Protein AF-A0A3D0VQK3-F1 (afdb_monomer)

Mean predicted aligned error: 14.85 Å

Foldseek 3Di:
DDDDDDDDDPPPPPVVVVVVVVVVVPDPDPPDPPDDDPPVVPPDPPPDPDDPPPPPPLVVLLVLLCVLLVHDSVLLLPPDPPPSSLLSVLLSLLCCCPPVVDQLVVSCVVNVHDSVSSVVSNVVLVVCCVPPVVSVVSSVVSVVVSVVVD

Secondary structure (DSSP, 8-state):
-------------THHHHHHHHHHTT---------------PPPTT--TT--TT---HHHHHHHHHHHHT--GGGGGS----HHHHHHHHHHHHHHHHTS---HHHHHHHHT--HHHHHHHHHHHHHHHHH-HHHHHHHHHHHHHHHTT-

pLDDT: mean 74.91, std 21.2, range [34.91, 96.81]

Structure (mmCIF, N/CA/C/O backbone):
data_AF-A0A3D0VQK3-F1
#
_entry.id   AF-A0A3D0VQK3-F1
#
loop_
_atom_site.group_PDB
_atom_site.id
_atom_site.type_symbol
_atom_site.label_atom_id
_atom_site.label_alt_id
_atom_site.label_comp_id
_atom_site.label_asym_id
_atom_site.label_entity_id
_atom_site.label_seq_id
_atom_site.pdbx_PDB_ins_code
_atom_site.Cartn_x
_atom_site.Cartn_y
_atom_site.Cartn_z
_atom_site.occupancy
_atom_site.B_iso_or_equiv
_atom_site.auth_seq_id
_atom_site.auth_comp_id
_atom_site.auth_asym_id
_atom_site.auth_atom_id
_atom_site.pdbx_PDB_model_num
ATOM 1 N N . MET A 1 1 ? 54.424 32.691 -55.188 1.00 41.34 1 MET A N 1
ATOM 2 C CA . MET A 1 1 ? 54.409 31.344 -54.580 1.00 41.34 1 MET A CA 1
ATOM 3 C C . MET A 1 1 ? 53.169 31.259 -53.711 1.00 41.34 1 MET A C 1
ATOM 5 O O . MET A 1 1 ? 53.227 31.561 -52.527 1.00 41.34 1 MET A O 1
ATOM 9 N N . ASP A 1 2 ? 52.034 30.966 -54.341 1.00 41.59 2 ASP A N 1
ATOM 10 C CA . ASP A 1 2 ? 50.788 30.633 -53.652 1.00 41.59 2 ASP A CA 1
ATOM 11 C C . ASP A 1 2 ? 50.827 29.192 -53.145 1.00 41.59 2 ASP A C 1
ATOM 13 O O . ASP A 1 2 ? 51.453 28.347 -53.782 1.00 41.59 2 ASP A O 1
ATOM 17 N N . GLN A 1 3 ? 50.072 28.957 -52.066 1.00 42.47 3 GLN A N 1
ATOM 18 C CA . GLN A 1 3 ? 49.492 27.705 -51.542 1.00 42.47 3 GLN A CA 1
ATOM 19 C C . GLN A 1 3 ? 49.748 27.608 -50.029 1.00 42.47 3 GLN A C 1
ATOM 21 O O . GLN A 1 3 ? 50.855 27.359 -49.578 1.00 42.47 3 GLN A O 1
ATOM 26 N N . GLN A 1 4 ? 48.785 28.030 -49.207 1.00 38.66 4 GLN A N 1
ATOM 27 C CA . GLN A 1 4 ? 47.623 27.254 -48.740 1.00 38.66 4 GLN A CA 1
ATOM 28 C C . GLN A 1 4 ? 47.905 26.472 -47.444 1.00 38.66 4 GLN A C 1
ATOM 30 O O . GLN A 1 4 ? 48.872 25.728 -47.359 1.00 38.66 4 GLN A O 1
ATOM 35 N N . ARG A 1 5 ? 46.907 26.532 -46.542 1.00 34.91 5 ARG A N 1
ATOM 36 C CA . ARG A 1 5 ? 46.588 25.587 -45.447 1.00 34.91 5 ARG A CA 1
ATOM 37 C C . ARG A 1 5 ? 47.506 25.664 -44.216 1.00 34.91 5 ARG A C 1
ATOM 39 O O . ARG A 1 5 ? 48.710 25.742 -44.325 1.00 34.91 5 ARG A O 1
ATOM 46 N N . THR A 1 6 ? 47.045 25.622 -42.971 1.00 43.62 6 THR A N 1
ATOM 47 C CA . THR A 1 6 ? 45.722 25.412 -42.368 1.00 43.62 6 THR A CA 1
ATOM 48 C C . THR A 1 6 ? 45.896 25.654 -40.869 1.00 43.62 6 THR A C 1
ATOM 50 O O . THR A 1 6 ? 46.831 25.125 -40.285 1.00 43.62 6 THR A O 1
ATOM 53 N N . GLN A 1 7 ? 44.950 26.385 -40.275 1.00 37.28 7 GLN A N 1
ATOM 54 C CA . GLN A 1 7 ? 44.281 26.063 -39.006 1.00 37.28 7 GLN A CA 1
ATOM 55 C C . GLN A 1 7 ? 45.203 25.794 -37.797 1.00 37.28 7 GLN A C 1
ATOM 57 O O . GLN A 1 7 ? 45.871 24.776 -37.673 1.00 37.28 7 GLN A O 1
ATOM 62 N N . SER A 1 8 ? 45.189 26.689 -36.806 1.00 46.84 8 SER A N 1
ATOM 63 C CA . SER A 1 8 ? 44.332 26.477 -35.631 1.00 46.84 8 SER A CA 1
ATOM 64 C C . SER A 1 8 ? 44.287 25.005 -35.222 1.00 46.84 8 SER A C 1
ATOM 66 O O . SER A 1 8 ? 43.603 24.207 -35.848 1.00 46.84 8 SER A O 1
ATOM 68 N N . THR A 1 9 ? 44.948 24.648 -34.124 1.00 44.91 9 THR A N 1
ATOM 69 C CA . THR A 1 9 ? 44.192 24.074 -33.013 1.00 44.91 9 THR A CA 1
ATOM 70 C C . THR A 1 9 ? 45.016 24.057 -31.723 1.00 44.91 9 THR A C 1
ATOM 72 O O . THR A 1 9 ? 45.820 23.166 -31.464 1.00 44.91 9 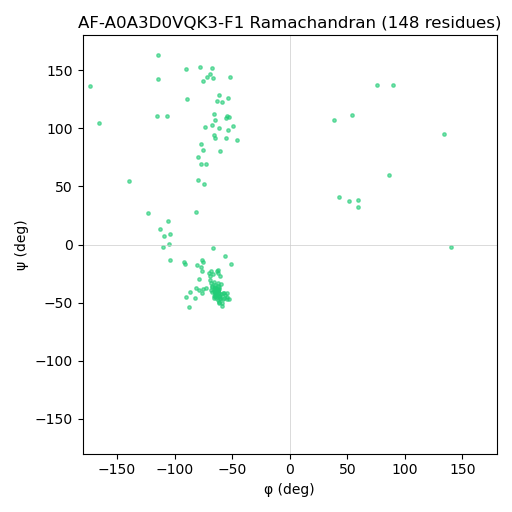THR A O 1
ATOM 75 N N . ARG A 1 10 ? 44.684 24.981 -30.815 1.00 52.97 10 ARG A N 1
ATOM 76 C CA . ARG A 1 10 ? 44.676 24.675 -29.380 1.00 52.97 10 ARG A CA 1
ATOM 77 C C . ARG A 1 10 ? 43.651 23.555 -29.164 1.00 52.97 10 ARG A C 1
ATOM 79 O O . ARG A 1 10 ? 42.506 23.822 -28.810 1.00 52.97 10 ARG A O 1
ATOM 86 N N . ARG A 1 11 ? 44.008 22.293 -29.430 1.00 40.44 11 ARG A N 1
ATOM 87 C CA . ARG A 1 11 ? 43.162 21.164 -29.018 1.00 40.44 11 ARG A CA 1
ATOM 88 C C . ARG A 1 11 ? 43.387 20.959 -27.532 1.00 40.44 11 ARG A C 1
ATOM 90 O O . ARG A 1 11 ? 44.187 20.127 -27.120 1.00 40.44 11 ARG A O 1
ATOM 97 N N . TYR A 1 12 ? 42.623 21.685 -26.722 1.00 44.34 12 TYR A N 1
ATOM 98 C CA . TYR A 1 12 ? 42.135 21.104 -25.480 1.00 44.34 12 TYR A CA 1
ATOM 99 C C . TYR A 1 12 ? 41.437 19.811 -25.882 1.00 44.34 12 TYR A C 1
ATOM 101 O O . TYR A 1 12 ? 40.341 19.817 -26.439 1.00 44.34 12 TYR A O 1
ATOM 109 N N . THR A 1 13 ? 42.145 18.699 -25.740 1.00 52.12 13 THR A N 1
ATOM 110 C CA . THR A 1 13 ? 41.651 17.404 -26.165 1.00 52.12 13 THR A CA 1
ATOM 111 C C . THR A 1 13 ? 40.443 17.072 -25.292 1.00 52.12 13 THR A C 1
ATOM 113 O O . THR A 1 13 ? 40.550 16.740 -24.112 1.00 52.12 13 THR A O 1
ATOM 116 N N . THR A 1 14 ? 39.252 17.146 -25.886 1.00 57.03 14 THR A N 1
ATOM 117 C CA . THR A 1 14 ? 37.948 16.783 -25.301 1.00 57.03 14 THR A CA 1
ATOM 118 C C . THR A 1 14 ? 37.950 15.376 -24.669 1.00 57.03 14 THR A C 1
ATOM 120 O O . THR A 1 14 ? 37.123 15.048 -23.820 1.00 57.03 14 THR A O 1
ATOM 123 N N . ARG A 1 15 ? 38.949 14.549 -25.003 1.00 50.91 15 ARG A N 1
ATOM 124 C CA . ARG A 1 15 ? 39.197 13.206 -24.467 1.00 50.91 15 ARG A CA 1
ATOM 125 C C . ARG A 1 15 ? 39.653 13.185 -22.999 1.00 50.91 15 ARG A C 1
ATOM 127 O O . ARG A 1 15 ? 39.316 12.246 -22.280 1.00 50.91 15 ARG A O 1
ATOM 134 N N . ALA A 1 16 ? 40.353 14.214 -22.516 1.00 49.34 16 ALA A N 1
ATOM 135 C CA . ALA A 1 16 ? 40.852 14.251 -21.136 1.00 49.34 16 ALA A CA 1
ATOM 136 C C . ALA A 1 16 ? 39.755 14.563 -20.095 1.00 49.34 16 ALA A C 1
ATOM 138 O O . ALA A 1 16 ? 39.883 14.195 -18.925 1.00 49.34 16 ALA A O 1
ATOM 139 N N . ARG A 1 17 ? 38.648 15.197 -20.514 1.00 51.12 17 ARG A N 1
ATOM 140 C CA . ARG A 1 17 ? 37.488 15.481 -19.648 1.00 51.12 17 ARG A CA 1
ATOM 141 C C . ARG A 1 17 ? 36.564 14.262 -19.517 1.00 51.12 17 ARG A C 1
ATOM 143 O O . ARG A 1 17 ? 36.112 13.956 -18.417 1.00 51.12 17 ARG A O 1
ATOM 150 N N . TYR A 1 18 ? 36.379 13.499 -20.598 1.00 49.25 18 TYR A N 1
ATOM 151 C CA . TYR A 1 18 ? 35.544 12.288 -20.603 1.00 49.25 18 TYR A CA 1
ATOM 152 C C . TYR A 1 18 ? 36.134 11.137 -19.767 1.00 49.25 18 TYR A C 1
ATOM 154 O O . TYR A 1 18 ? 35.407 10.391 -19.111 1.00 49.25 18 TYR A O 1
ATOM 162 N N . LEU A 1 19 ? 37.466 11.018 -19.717 1.00 52.06 19 LEU A N 1
ATOM 163 C CA . LEU A 1 19 ? 38.135 9.971 -18.935 1.00 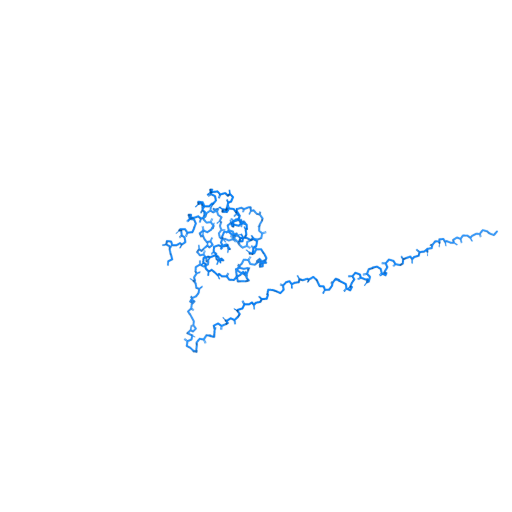52.06 19 LEU A CA 1
ATOM 164 C C . LEU A 1 19 ? 38.167 10.252 -17.422 1.00 52.06 19 LEU A C 1
ATOM 166 O O . LEU A 1 19 ? 38.281 9.309 -16.640 1.00 52.06 19 LEU A O 1
ATOM 170 N N . ARG A 1 20 ? 37.979 11.507 -16.986 1.00 50.25 20 ARG A N 1
ATOM 171 C CA . ARG A 1 20 ? 37.788 11.835 -15.561 1.00 50.25 20 ARG A CA 1
ATOM 172 C C . ARG A 1 20 ? 36.367 11.541 -15.069 1.00 50.25 20 ARG A C 1
ATOM 174 O O . ARG A 1 20 ? 36.206 11.126 -13.925 1.00 50.25 20 ARG A O 1
ATOM 181 N N . TYR A 1 21 ? 35.358 11.625 -15.938 1.00 48.28 21 TYR A N 1
ATOM 182 C CA . TYR A 1 21 ? 33.984 11.225 -15.598 1.00 48.28 21 TYR A CA 1
ATOM 183 C C . TYR A 1 21 ? 33.831 9.696 -15.442 1.00 48.28 21 TYR A C 1
ATOM 185 O O . TYR A 1 21 ? 32.994 9.225 -14.674 1.00 48.28 21 TYR A O 1
ATOM 193 N N . ARG A 1 22 ? 34.708 8.898 -16.074 1.00 50.78 22 ARG A N 1
ATOM 194 C CA . ARG A 1 22 ? 34.721 7.425 -15.950 1.00 50.78 22 ARG A CA 1
ATOM 195 C C . ARG A 1 22 ? 35.305 6.872 -14.645 1.00 50.78 22 ARG A C 1
ATOM 197 O O . ARG A 1 22 ? 35.082 5.698 -14.374 1.00 50.78 22 ARG A O 1
ATOM 204 N N . ARG A 1 23 ? 36.008 7.666 -13.823 1.00 48.72 23 ARG A N 1
ATOM 205 C CA . ARG A 1 23 ? 36.467 7.216 -12.487 1.00 48.72 23 ARG A CA 1
ATOM 206 C C . ARG A 1 23 ? 35.491 7.538 -11.351 1.00 48.72 23 ARG A C 1
ATOM 208 O O . ARG A 1 23 ? 35.592 6.920 -10.300 1.00 48.72 23 ARG A O 1
ATOM 215 N N . HIS A 1 24 ? 34.514 8.422 -11.573 1.00 49.56 24 HIS A N 1
ATOM 216 C CA . HIS A 1 24 ? 33.446 8.699 -10.600 1.00 49.56 24 HIS A CA 1
ATOM 217 C C . HIS A 1 24 ? 32.091 8.057 -10.945 1.00 49.56 24 HIS A C 1
ATOM 219 O O . HIS A 1 24 ? 31.248 7.916 -10.064 1.00 49.56 24 HIS A O 1
ATOM 225 N N . ALA A 1 25 ? 31.892 7.560 -12.170 1.00 49.59 25 ALA A N 1
ATOM 226 C CA . ALA A 1 25 ? 30.671 6.857 -12.584 1.00 49.59 25 ALA A CA 1
ATOM 227 C C . ALA A 1 25 ? 30.616 5.364 -12.164 1.00 49.59 25 ALA A C 1
ATOM 229 O O . ALA A 1 25 ? 29.985 4.549 -12.829 1.00 49.59 25 ALA A O 1
ATOM 230 N N . GLY A 1 26 ? 31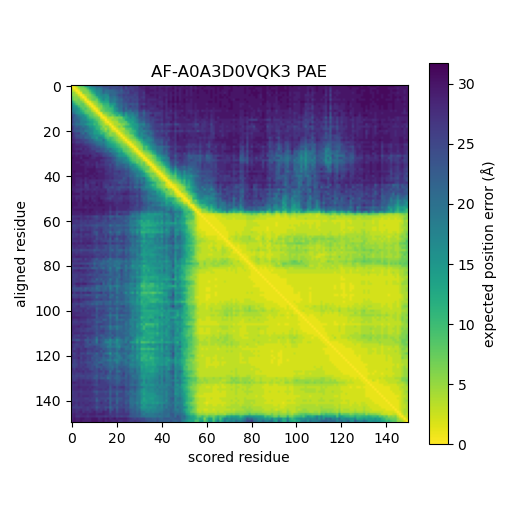.291 4.991 -11.069 1.00 48.22 26 GLY A N 1
ATOM 231 C CA . GLY A 1 26 ? 31.375 3.617 -10.544 1.00 48.22 26 GLY A CA 1
ATOM 232 C C . GLY A 1 26 ? 30.682 3.398 -9.193 1.00 48.22 26 GLY A C 1
ATOM 233 O O . GLY A 1 26 ? 30.917 2.385 -8.543 1.00 48.22 26 GLY A O 1
ATOM 234 N N . ARG A 1 27 ? 29.853 4.343 -8.738 1.00 50.28 27 ARG A N 1
ATOM 235 C CA . ARG A 1 27 ? 29.026 4.220 -7.523 1.00 50.28 27 ARG A CA 1
ATOM 236 C C . ARG A 1 27 ? 27.641 4.818 -7.755 1.00 50.28 27 ARG A C 1
ATOM 238 O O . ARG A 1 27 ? 27.181 5.668 -7.003 1.00 50.28 27 ARG A O 1
ATOM 245 N N . ILE A 1 28 ? 26.940 4.357 -8.790 1.00 47.19 28 ILE A N 1
ATOM 246 C CA . ILE A 1 28 ? 25.479 4.433 -8.733 1.00 47.19 28 ILE A CA 1
ATOM 247 C C . ILE A 1 28 ? 25.064 3.356 -7.747 1.00 47.19 28 ILE A C 1
ATOM 249 O O . ILE A 1 28 ? 25.114 2.158 -8.024 1.00 47.19 28 ILE A O 1
ATOM 253 N N . SER A 1 29 ? 24.772 3.843 -6.549 1.00 46.03 29 SER A N 1
ATOM 254 C CA . SER A 1 29 ? 24.177 3.136 -5.435 1.00 46.03 29 SER A CA 1
ATOM 255 C C . SER A 1 29 ? 22.979 2.316 -5.924 1.00 46.03 29 SER A C 1
ATOM 257 O O . SER A 1 29 ? 21.843 2.779 -5.932 1.00 46.03 29 SER A O 1
ATOM 259 N N . ARG A 1 30 ? 23.215 1.059 -6.320 1.00 45.81 30 ARG A N 1
ATOM 260 C CA . ARG A 1 30 ? 22.223 0.016 -6.082 1.00 45.81 30 ARG A CA 1
ATOM 261 C C . ARG A 1 30 ? 22.188 -0.092 -4.574 1.00 45.81 30 ARG A C 1
ATOM 263 O O . ARG A 1 30 ? 23.062 -0.730 -3.989 1.00 45.81 30 ARG A O 1
ATOM 270 N N . GLY A 1 31 ? 21.253 0.628 -3.958 1.00 37.59 31 GLY A N 1
ATOM 271 C CA . GLY A 1 31 ? 20.957 0.494 -2.547 1.00 37.59 31 GLY A CA 1
ATOM 272 C C . GLY A 1 31 ? 20.780 -0.988 -2.266 1.00 37.59 31 GLY A C 1
ATOM 273 O O . GLY A 1 31 ? 19.768 -1.588 -2.621 1.00 37.59 31 GLY A O 1
ATOM 274 N N . PHE A 1 32 ? 21.816 -1.594 -1.694 1.00 40.19 32 PHE A N 1
ATOM 275 C CA . PHE A 1 32 ? 21.722 -2.891 -1.064 1.00 40.19 32 PHE A CA 1
ATOM 276 C C . PHE A 1 32 ? 20.554 -2.753 -0.079 1.00 40.19 32 PHE A C 1
ATOM 278 O O . PHE A 1 32 ? 20.688 -2.021 0.904 1.00 40.19 32 PHE A O 1
ATOM 285 N N . CYS A 1 33 ? 19.409 -3.411 -0.338 1.00 46.00 33 CYS A N 1
ATOM 286 C CA . CYS A 1 33 ? 18.425 -3.743 0.704 1.00 46.00 33 CYS A CA 1
ATOM 287 C C . CYS A 1 33 ? 19.278 -4.522 1.721 1.00 46.00 33 CYS A C 1
ATOM 289 O O . CYS A 1 33 ? 19.560 -5.706 1.521 1.00 46.00 33 CYS A O 1
ATOM 291 N N . LYS A 1 34 ? 19.849 -3.829 2.724 1.00 48.41 34 LYS A N 1
ATOM 292 C CA . LYS A 1 34 ? 20.537 -4.459 3.849 1.00 48.41 34 LYS A CA 1
ATOM 293 C C . LYS A 1 34 ? 19.445 -5.277 4.507 1.00 48.41 34 LYS A C 1
ATOM 295 O O . LYS A 1 34 ? 18.558 -4.744 5.165 1.00 48.41 34 LYS A O 1
ATOM 300 N N . HIS A 1 35 ? 19.469 -6.569 4.208 1.00 47.03 35 HIS A N 1
ATOM 301 C CA . HIS A 1 35 ? 18.582 -7.551 4.784 1.00 47.03 35 HIS A CA 1
ATOM 302 C C . HIS A 1 35 ? 18.914 -7.607 6.267 1.00 47.03 35 HIS A C 1
ATOM 304 O O . HIS A 1 35 ? 19.807 -8.353 6.661 1.00 47.03 35 HIS A O 1
ATOM 310 N N . ASN A 1 36 ? 18.225 -6.811 7.078 1.00 50.47 36 ASN A N 1
ATOM 311 C CA . ASN A 1 36 ? 18.213 -7.060 8.502 1.00 50.47 36 ASN A CA 1
ATOM 312 C C . ASN A 1 36 ? 17.059 -8.006 8.817 1.00 50.47 36 ASN A C 1
ATOM 314 O O . ASN A 1 36 ? 15.905 -7.756 8.475 1.00 50.47 36 ASN A O 1
ATOM 318 N N . ASN A 1 37 ? 17.449 -9.098 9.471 1.00 51.25 37 ASN A N 1
ATOM 319 C CA . ASN A 1 37 ? 16.645 -10.191 9.996 1.00 51.25 37 ASN A CA 1
ATOM 320 C C . ASN A 1 37 ? 16.293 -11.349 9.039 1.00 51.25 37 ASN A C 1
ATOM 322 O O . ASN A 1 37 ? 15.137 -11.729 8.869 1.00 51.25 37 ASN A O 1
ATOM 326 N N . LYS A 1 38 ? 17.326 -12.027 8.511 1.00 49.31 38 LYS A N 1
ATOM 327 C CA . LYS A 1 38 ? 17.223 -13.467 8.213 1.00 49.31 38 LYS A CA 1
ATOM 328 C C . LYS A 1 38 ? 17.235 -14.266 9.525 1.00 49.31 38 LYS A C 1
ATOM 330 O O . LYS A 1 38 ? 18.155 -15.042 9.764 1.00 49.31 38 LYS A O 1
ATOM 335 N N . ARG A 1 39 ? 16.185 -14.176 10.342 1.00 47.59 39 ARG A N 1
ATOM 336 C CA . ARG A 1 39 ? 15.771 -15.372 11.084 1.00 47.59 39 ARG A CA 1
ATOM 337 C C . ARG A 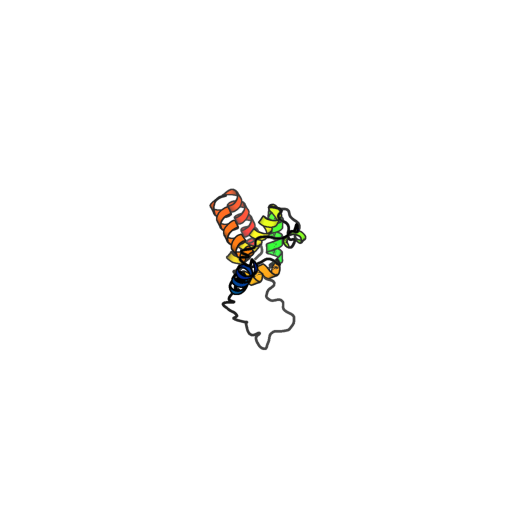1 39 ? 15.062 -16.254 10.067 1.00 47.59 39 ARG A C 1
ATOM 339 O O . ARG A 1 39 ? 13.845 -16.221 9.932 1.00 47.59 39 ARG A O 1
ATOM 346 N N . LYS A 1 40 ? 15.849 -16.998 9.277 1.00 45.03 40 LYS A N 1
ATOM 347 C CA . LYS A 1 40 ? 15.324 -18.203 8.638 1.00 45.03 40 LYS A CA 1
ATOM 348 C C . LYS A 1 40 ? 14.786 -19.031 9.800 1.00 45.03 40 LYS A C 1
ATOM 350 O O . LYS A 1 40 ? 15.583 -19.485 10.617 1.00 45.03 40 LYS A O 1
ATOM 355 N N . MET A 1 41 ? 13.467 -19.158 9.931 1.00 48.44 41 MET A N 1
ATOM 356 C CA . MET A 1 41 ? 12.923 -20.246 10.734 1.00 48.44 41 MET A CA 1
ATOM 357 C C . MET A 1 41 ? 13.547 -21.503 10.132 1.00 48.44 41 MET A C 1
ATOM 359 O O . MET A 1 41 ? 13.329 -21.794 8.955 1.00 48.44 41 MET A O 1
ATOM 363 N N . LYS A 1 42 ? 14.444 -22.156 10.875 1.00 43.31 42 LYS A N 1
ATOM 364 C CA . LYS A 1 42 ? 14.853 -23.511 10.528 1.00 43.31 42 LYS A CA 1
ATOM 365 C C . LYS A 1 42 ? 13.552 -24.304 10.559 1.00 43.31 42 LYS A C 1
ATOM 367 O O . LYS A 1 42 ? 12.844 -24.232 11.563 1.00 43.31 42 LYS A O 1
ATOM 372 N N . ALA A 1 43 ? 13.192 -24.950 9.454 1.00 57.00 43 ALA A N 1
ATOM 373 C CA . ALA A 1 43 ? 12.097 -25.903 9.492 1.00 57.00 43 ALA A CA 1
ATOM 374 C C . ALA A 1 43 ? 12.429 -26.894 10.614 1.00 57.00 43 ALA A C 1
ATOM 376 O O . ALA A 1 43 ? 13.552 -27.403 10.667 1.00 57.00 43 ALA A O 1
ATOM 377 N N . SER A 1 44 ? 11.505 -27.078 11.558 1.00 49.47 44 SER A N 1
ATOM 378 C CA . SER A 1 44 ? 11.603 -28.188 12.501 1.00 49.47 44 SER A CA 1
ATOM 379 C C . SER A 1 44 ? 11.786 -29.470 11.684 1.00 49.47 44 SER A C 1
ATOM 381 O O . SER A 1 44 ? 11.210 -29.581 10.601 1.00 49.47 44 SER A O 1
ATOM 383 N N . ALA A 1 45 ? 12.576 -30.425 12.177 1.00 59.88 45 ALA A N 1
ATOM 384 C CA . ALA A 1 45 ? 12.838 -31.698 11.494 1.00 59.88 45 ALA A CA 1
ATOM 385 C C . ALA A 1 45 ? 11.552 -32.493 11.151 1.00 59.88 45 ALA A C 1
ATOM 387 O O . ALA A 1 45 ? 11.611 -33.440 10.377 1.00 59.88 45 ALA A O 1
ATOM 388 N N . TYR A 1 46 ? 10.397 -32.065 11.677 1.00 59.31 46 TYR A N 1
ATOM 389 C CA . TYR A 1 46 ? 9.063 -32.631 11.465 1.00 59.31 46 TYR A CA 1
ATOM 390 C C . TYR A 1 46 ? 8.149 -31.803 10.539 1.00 59.31 46 TYR A C 1
ATOM 392 O O . TYR A 1 46 ? 6.931 -31.943 10.602 1.00 59.31 46 TYR A O 1
ATOM 400 N N . ALA A 1 47 ? 8.682 -30.911 9.697 1.00 54.72 47 ALA A N 1
ATOM 401 C CA . ALA A 1 47 ? 7.857 -30.210 8.711 1.00 54.72 47 ALA A CA 1
ATOM 402 C C . ALA A 1 47 ? 7.345 -31.197 7.641 1.00 54.72 47 ALA A C 1
ATOM 404 O O . ALA A 1 47 ? 8.090 -31.596 6.746 1.00 54.72 47 ALA A O 1
ATOM 405 N N . ILE A 1 48 ? 6.075 -31.593 7.748 1.00 59.12 48 ILE A N 1
ATOM 406 C CA . ILE A 1 48 ? 5.394 -32.475 6.794 1.00 59.12 48 ILE A CA 1
ATOM 407 C C . ILE A 1 48 ? 5.333 -31.764 5.426 1.00 59.12 48 ILE A C 1
ATOM 409 O O . ILE A 1 48 ? 4.811 -30.646 5.346 1.00 59.12 48 ILE A O 1
ATOM 413 N N . PRO A 1 49 ? 5.849 -32.361 4.336 1.00 61.41 49 PRO A N 1
ATOM 414 C CA . PRO A 1 49 ? 5.718 -31.784 3.004 1.00 61.41 49 PRO A CA 1
ATOM 415 C C . PRO A 1 49 ? 4.240 -31.782 2.585 1.00 61.41 49 PRO A C 1
ATOM 417 O O . PRO A 1 49 ? 3.653 -32.840 2.387 1.00 61.41 49 PRO A O 1
ATOM 420 N N . GLY A 1 50 ? 3.639 -30.591 2.467 1.00 58.59 50 GLY A N 1
ATOM 421 C CA . GLY A 1 50 ? 2.259 -30.432 1.982 1.00 58.59 50 GLY A CA 1
ATOM 422 C C . GLY A 1 50 ? 1.376 -29.397 2.688 1.00 58.59 50 GLY A C 1
ATOM 423 O O . GLY A 1 50 ? 0.246 -29.207 2.250 1.00 58.59 50 GLY A O 1
ATOM 424 N N . LEU A 1 51 ? 1.842 -28.698 3.730 1.00 44.22 51 LEU A N 1
ATOM 425 C CA . LEU A 1 51 ? 0.995 -27.753 4.476 1.00 44.22 51 LEU A CA 1
ATOM 426 C C . LEU A 1 51 ? 1.354 -26.276 4.184 1.00 44.22 51 LEU A C 1
ATOM 428 O O . LEU A 1 51 ? 2.417 -25.809 4.604 1.00 44.22 51 LEU A O 1
ATOM 432 N N . PRO A 1 52 ? 0.505 -25.494 3.484 1.00 50.41 52 PRO A N 1
ATOM 433 C CA . PRO A 1 52 ? 0.741 -24.069 3.272 1.00 50.41 52 PRO A CA 1
ATOM 434 C C . PRO A 1 52 ? 0.332 -23.255 4.514 1.00 50.41 52 PRO A C 1
ATOM 436 O O . PRO A 1 52 ? -0.668 -22.547 4.509 1.00 50.41 52 PRO A O 1
ATOM 439 N N . GLU A 1 53 ? 1.134 -23.286 5.580 1.00 55.66 53 GLU A N 1
ATOM 440 C CA . GLU A 1 53 ? 0.834 -22.573 6.843 1.00 55.66 53 GLU A CA 1
ATOM 441 C C . GLU A 1 53 ? 0.842 -21.031 6.738 1.00 55.66 53 GLU A C 1
ATOM 443 O O . GLU A 1 53 ? 0.573 -20.331 7.710 1.00 55.66 53 GLU A O 1
ATOM 448 N N . LYS A 1 54 ? 1.162 -20.456 5.571 1.00 53.00 54 LYS A N 1
ATOM 449 C CA . LYS A 1 54 ? 1.247 -18.995 5.370 1.00 53.00 54 LYS A CA 1
ATOM 450 C C . LYS A 1 54 ? 0.343 -18.462 4.268 1.00 53.00 54 LYS A C 1
ATOM 452 O O . LYS A 1 54 ? 0.609 -17.390 3.723 1.00 53.00 54 LYS A O 1
ATOM 457 N N . LEU A 1 55 ? -0.767 -19.144 3.998 1.00 47.88 55 LEU A N 1
ATOM 458 C CA . LEU A 1 55 ? -1.928 -18.528 3.352 1.00 47.88 55 LEU A CA 1
ATOM 459 C C . LEU A 1 55 ? -2.665 -17.624 4.350 1.00 47.88 55 LEU A C 1
ATOM 461 O O . LEU A 1 55 ? -3.872 -17.709 4.527 1.00 47.88 55 LEU A O 1
ATOM 465 N N . LEU A 1 56 ? -1.945 -16.704 4.994 1.00 56.41 56 LEU A N 1
ATOM 466 C CA . LEU A 1 56 ? -2.581 -15.548 5.611 1.00 56.41 56 LEU A CA 1
ATOM 467 C C . LEU A 1 56 ? -2.917 -14.560 4.475 1.00 56.41 56 LEU A C 1
ATOM 469 O O . LEU A 1 56 ? -2.244 -13.559 4.253 1.00 56.41 56 LEU A O 1
ATOM 473 N N . ASN A 1 57 ? -3.892 -14.962 3.656 1.00 74.19 57 ASN A N 1
ATOM 474 C CA . ASN A 1 57 ? -4.838 -14.161 2.883 1.00 74.19 57 ASN A CA 1
ATOM 475 C C . ASN A 1 57 ? -4.332 -12.905 2.132 1.00 74.19 57 ASN A C 1
ATOM 477 O O . ASN A 1 57 ? -5.035 -11.900 2.042 1.00 74.19 57 ASN A O 1
ATOM 481 N N . LYS A 1 58 ? -3.157 -12.966 1.486 1.00 84.69 58 LYS A N 1
ATOM 482 C CA . LYS A 1 58 ? -2.680 -11.916 0.554 1.00 84.69 58 LYS A CA 1
ATOM 483 C C . LYS A 1 58 ? -3.661 -11.653 -0.592 1.00 84.69 58 LYS A C 1
ATOM 485 O O . LYS A 1 58 ? -3.884 -10.506 -0.963 1.00 84.69 58 LYS A O 1
ATOM 490 N N . GLU A 1 59 ? -4.237 -12.713 -1.148 1.00 86.06 59 GLU A N 1
ATOM 491 C CA . GLU A 1 59 ? -5.200 -12.621 -2.251 1.00 86.06 59 GLU A CA 1
ATOM 492 C C . GLU A 1 59 ? -6.507 -11.969 -1.807 1.00 86.06 59 GLU A C 1
ATOM 494 O O . GLU A 1 59 ? -7.066 -11.154 -2.532 1.00 86.06 59 GLU A O 1
ATOM 499 N N . PHE A 1 60 ? -6.938 -12.243 -0.578 1.00 87.94 60 PHE A N 1
ATOM 500 C CA . PHE A 1 60 ? -8.109 -11.608 0.009 1.00 87.94 60 PHE A CA 1
ATOM 501 C C . PHE A 1 60 ? -7.893 -10.108 0.261 1.00 87.94 60 PHE A C 1
ATOM 503 O O . PHE A 1 60 ? -8.771 -9.314 -0.059 1.00 87.94 60 PHE A O 1
ATOM 510 N N . ILE A 1 61 ? -6.714 -9.695 0.749 1.00 90.62 61 ILE A N 1
ATOM 511 C CA . ILE A 1 61 ? -6.374 -8.265 0.891 1.00 90.62 61 ILE A CA 1
ATOM 512 C C . ILE A 1 61 ? -6.427 -7.566 -0.475 1.00 90.62 61 ILE A C 1
ATOM 514 O O . ILE A 1 61 ? -6.961 -6.464 -0.594 1.00 90.62 61 ILE A O 1
ATOM 518 N N . ASN A 1 62 ? -5.903 -8.218 -1.515 1.00 91.56 62 ASN A N 1
ATOM 519 C CA . ASN A 1 62 ? -5.926 -7.690 -2.876 1.00 91.56 62 ASN A CA 1
ATOM 520 C C . ASN A 1 62 ? -7.358 -7.576 -3.412 1.00 91.56 62 ASN A C 1
ATOM 522 O O . ASN A 1 62 ? -7.713 -6.545 -3.975 1.00 91.56 62 ASN A O 1
ATOM 526 N N . ALA A 1 63 ? -8.186 -8.601 -3.198 1.00 89.50 63 ALA A N 1
ATOM 527 C CA . ALA A 1 63 ? -9.593 -8.593 -3.585 1.00 89.50 63 ALA A CA 1
ATOM 528 C C . ALA A 1 63 ? -10.371 -7.477 -2.869 1.00 89.50 63 ALA A C 1
ATOM 530 O O . ALA A 1 63 ? -11.097 -6.725 -3.514 1.00 89.50 63 ALA A O 1
ATOM 531 N N . ALA A 1 64 ? -10.155 -7.305 -1.562 1.00 90.81 64 ALA A N 1
ATOM 532 C CA . ALA A 1 64 ? -10.785 -6.242 -0.788 1.00 90.81 64 ALA A CA 1
ATOM 533 C C . ALA A 1 64 ? -10.391 -4.843 -1.294 1.00 90.81 64 ALA A C 1
ATOM 535 O O . ALA A 1 64 ? -11.241 -3.958 -1.341 1.00 90.81 64 ALA A O 1
ATOM 536 N N . ALA A 1 65 ? -9.134 -4.641 -1.706 1.00 92.06 65 ALA A N 1
ATOM 537 C CA . ALA A 1 65 ? -8.662 -3.358 -2.233 1.00 92.06 65 ALA A CA 1
ATOM 538 C C . ALA A 1 65 ? -9.207 -3.071 -3.644 1.00 92.06 65 ALA A C 1
ATOM 540 O O . ALA A 1 65 ? -9.560 -1.936 -3.967 1.00 92.06 65 ALA A O 1
ATOM 541 N N . CYS A 1 66 ? -9.310 -4.110 -4.474 1.00 91.88 66 CYS A N 1
ATOM 542 C CA . CYS A 1 66 ? -9.935 -4.051 -5.793 1.00 91.88 66 CYS A CA 1
ATOM 543 C C . CYS A 1 66 ? -11.417 -3.683 -5.723 1.00 91.88 66 CYS A C 1
ATOM 545 O O . CYS A 1 66 ? -11.890 -2.900 -6.536 1.00 91.88 66 CYS A O 1
ATOM 547 N N . GLU A 1 67 ? -12.146 -4.202 -4.740 1.00 89.69 67 GLU A N 1
ATOM 548 C CA . GLU A 1 67 ? -13.572 -3.916 -4.587 1.00 89.69 67 GLU A CA 1
ATOM 549 C C . GLU A 1 67 ? -13.843 -2.457 -4.208 1.00 89.69 67 GLU A C 1
ATOM 551 O O . GLU A 1 67 ? -14.785 -1.857 -4.712 1.00 89.69 67 GLU A O 1
ATOM 556 N N . GLN A 1 68 ? -12.975 -1.858 -3.390 1.00 87.31 68 GLN A N 1
ATOM 557 C CA . GLN A 1 68 ? -13.068 -0.439 -3.019 1.00 87.31 68 GLN A CA 1
ATOM 558 C C . GLN A 1 68 ? -12.824 0.509 -4.195 1.00 87.31 68 GLN A C 1
ATOM 560 O O . GLN A 1 68 ? -13.280 1.645 -4.183 1.00 87.31 68 GLN A O 1
ATOM 565 N N . THR A 1 69 ? -12.091 0.046 -5.205 1.00 86.75 69 THR A N 1
ATOM 566 C CA . THR A 1 69 ? -11.707 0.845 -6.376 1.00 86.75 69 THR A CA 1
ATOM 567 C C . THR A 1 69 ? -12.422 0.410 -7.654 1.00 86.75 69 THR A C 1
ATOM 569 O O . THR A 1 69 ? -12.234 1.040 -8.685 1.00 86.75 69 THR A O 1
ATOM 572 N N . GLN A 1 70 ? -13.254 -0.638 -7.587 1.00 90.75 70 GLN A N 1
ATOM 573 C CA . GLN A 1 70 ? -13.996 -1.231 -8.708 1.00 90.75 70 GLN A CA 1
ATOM 574 C C . GLN A 1 70 ? -13.109 -1.745 -9.861 1.00 90.75 70 GLN A C 1
ATOM 576 O O . GLN A 1 70 ? -13.461 -1.650 -11.034 1.00 90.75 70 GLN A O 1
ATOM 581 N N . ILE A 1 71 ? -11.958 -2.343 -9.534 1.00 90.94 71 ILE A N 1
ATOM 582 C CA . ILE A 1 71 ? -10.960 -2.806 -10.517 1.00 90.94 71 ILE A CA 1
ATOM 583 C C . ILE A 1 71 ? -10.846 -4.334 -10.488 1.00 90.94 71 ILE A C 1
ATOM 585 O O . ILE A 1 71 ? -10.842 -4.922 -9.404 1.00 90.94 71 ILE A O 1
ATOM 589 N N . PRO A 1 72 ? -10.665 -5.016 -11.635 1.00 91.19 72 PRO A N 1
ATOM 590 C CA . PRO A 1 72 ? -10.385 -6.448 -11.646 1.00 91.19 72 PRO A CA 1
ATOM 591 C C . PRO A 1 72 ? -9.014 -6.781 -11.033 1.00 91.19 72 PRO A C 1
ATOM 593 O O . PRO A 1 72 ? -8.013 -6.096 -11.252 1.00 91.19 72 PRO A O 1
ATOM 596 N N . ILE A 1 73 ? -8.936 -7.908 -10.318 1.00 89.38 73 ILE A N 1
ATOM 597 C CA . ILE A 1 73 ? -7.719 -8.336 -9.604 1.00 89.38 73 ILE A CA 1
ATOM 598 C C . ILE A 1 73 ? -6.521 -8.616 -10.525 1.00 89.38 73 ILE A C 1
ATOM 600 O O . ILE A 1 73 ? -5.371 -8.530 -10.092 1.00 89.38 73 ILE A O 1
ATOM 604 N N . SER A 1 74 ? -6.766 -8.915 -11.804 1.00 89.19 74 SER A N 1
ATOM 605 C CA . SER A 1 74 ? -5.719 -9.109 -12.812 1.00 89.19 74 SER A CA 1
ATOM 606 C C . SER A 1 74 ? -4.876 -7.846 -13.019 1.00 89.19 74 SER A C 1
ATOM 608 O O . SER A 1 74 ? -3.654 -7.940 -13.128 1.00 89.19 74 SER A O 1
ATOM 610 N N . MET A 1 75 ? -5.500 -6.665 -12.956 1.00 88.88 75 MET A N 1
ATOM 611 C CA . MET A 1 75 ? -4.841 -5.380 -13.220 1.00 88.88 75 MET A CA 1
ATOM 612 C C . MET A 1 75 ? -3.928 -4.906 -12.082 1.00 88.88 75 MET A C 1
ATOM 614 O O . MET A 1 75 ? -3.067 -4.047 -12.281 1.00 88.88 75 MET A O 1
ATOM 618 N N . LEU A 1 76 ? -4.037 -5.489 -10.883 1.00 88.75 76 LEU A N 1
ATOM 619 C CA . LEU A 1 76 ? -3.210 -5.114 -9.728 1.00 88.75 76 LEU A CA 1
ATOM 620 C C . LEU A 1 76 ? -1.711 -5.351 -9.963 1.00 88.75 76 LEU A C 1
ATOM 622 O O . LEU A 1 76 ? -0.883 -4.673 -9.345 1.00 88.75 76 LEU A O 1
ATOM 626 N N . ARG A 1 77 ? -1.344 -6.274 -10.860 1.00 88.19 77 ARG A N 1
ATOM 627 C CA . ARG A 1 77 ? 0.055 -6.581 -11.213 1.00 88.19 77 ARG A CA 1
ATOM 628 C C . ARG A 1 77 ? 0.583 -5.764 -12.395 1.00 88.19 77 ARG A C 1
ATOM 630 O O . ARG A 1 77 ? 1.799 -5.672 -12.561 1.00 88.19 77 ARG A O 1
ATOM 637 N N . ASP A 1 78 ? -0.297 -5.145 -13.174 1.00 89.00 78 ASP A N 1
ATOM 638 C CA . ASP A 1 78 ? 0.088 -4.444 -14.396 1.00 89.00 78 ASP A CA 1
ATOM 639 C C . ASP A 1 78 ? 0.761 -3.106 -14.101 1.00 89.00 78 ASP A C 1
ATOM 641 O O . ASP A 1 78 ? 0.357 -2.348 -13.219 1.00 89.00 78 ASP A O 1
ATOM 645 N N . LYS A 1 79 ? 1.794 -2.753 -14.867 1.00 87.12 79 LYS A N 1
ATOM 646 C CA . LYS A 1 79 ? 2.530 -1.488 -14.694 1.00 87.12 79 LYS A CA 1
ATOM 647 C C . LYS A 1 79 ? 1.788 -0.306 -15.326 1.00 87.12 79 LYS A C 1
ATOM 649 O O . LYS A 1 79 ? 2.331 0.408 -16.164 1.00 87.12 79 LYS A O 1
ATOM 654 N N . THR A 1 80 ? 0.543 -0.100 -14.922 1.00 91.00 80 THR A N 1
ATOM 655 C CA . THR A 1 80 ? -0.292 1.026 -15.336 1.00 91.00 80 THR A CA 1
ATOM 656 C C . THR A 1 80 ? -0.127 2.210 -14.383 1.00 91.00 80 THR A C 1
ATOM 658 O O . THR A 1 80 ? 0.197 2.056 -13.203 1.00 91.00 80 THR A O 1
ATOM 661 N N . ARG A 1 81 ? -0.322 3.419 -14.922 1.00 90.62 81 ARG A N 1
ATOM 662 C CA . ARG A 1 81 ? -0.294 4.688 -14.170 1.00 90.62 81 ARG A CA 1
ATOM 663 C C . ARG A 1 81 ? -1.691 5.260 -13.919 1.00 90.62 81 ARG A C 1
ATOM 665 O O . ARG A 1 81 ? -1.804 6.397 -13.476 1.00 90.62 81 ARG A O 1
ATOM 672 N N . VAL A 1 82 ? -2.735 4.494 -14.230 1.00 93.00 82 VAL A N 1
ATOM 673 C CA . VAL A 1 82 ? -4.124 4.882 -13.966 1.00 93.00 82 VAL A CA 1
ATOM 674 C C . VAL A 1 82 ? -4.288 5.047 -12.463 1.00 93.00 82 VAL A C 1
ATOM 676 O O . VAL A 1 82 ? -3.899 4.161 -11.700 1.00 93.00 82 VAL A O 1
ATOM 679 N N . HIS A 1 83 ? -4.826 6.193 -12.055 1.00 92.38 83 HIS A N 1
ATOM 680 C CA . HIS A 1 83 ? -4.883 6.591 -10.655 1.00 92.38 83 HIS A CA 1
ATOM 681 C C . HIS A 1 83 ? -5.558 5.531 -9.778 1.00 92.38 83 HIS A C 1
ATOM 683 O O . HIS A 1 83 ? -4.983 5.134 -8.770 1.00 92.38 83 HIS A O 1
ATOM 689 N N . GLU A 1 84 ? -6.702 5.004 -10.210 1.00 93.19 84 GLU A N 1
ATOM 690 C CA . GLU A 1 84 ? -7.476 3.999 -9.473 1.00 93.19 84 GLU A CA 1
ATOM 691 C C . GLU A 1 84 ? -6.663 2.713 -9.236 1.00 93.19 84 GLU A C 1
ATOM 693 O O . GLU A 1 84 ? -6.574 2.225 -8.109 1.00 93.19 84 GLU A O 1
ATOM 698 N N . ILE A 1 85 ? -5.981 2.202 -10.272 1.00 93.44 85 ILE A N 1
ATOM 699 C CA . ILE A 1 85 ? -5.155 0.982 -10.173 1.00 93.44 85 ILE A CA 1
ATOM 700 C C . ILE A 1 85 ? -3.970 1.217 -9.231 1.00 93.44 85 ILE A C 1
ATOM 702 O O . ILE A 1 85 ? -3.613 0.360 -8.416 1.00 93.44 85 ILE A O 1
ATOM 706 N N . VAL A 1 86 ? -3.348 2.392 -9.334 1.00 93.56 86 VAL A N 1
ATOM 707 C CA . VAL A 1 86 ? -2.237 2.780 -8.464 1.00 93.56 86 VAL A CA 1
ATOM 708 C C . VAL A 1 86 ? -2.708 2.890 -7.015 1.00 93.56 86 VAL A C 1
ATOM 710 O O . VAL A 1 86 ? -2.028 2.367 -6.132 1.00 93.56 86 VAL A O 1
ATOM 713 N N . LEU A 1 87 ? -3.871 3.495 -6.773 1.00 93.94 87 LEU A N 1
ATOM 714 C CA . LEU A 1 87 ? -4.460 3.652 -5.448 1.00 93.94 87 LEU A CA 1
ATOM 715 C C . LEU A 1 87 ? -4.767 2.288 -4.818 1.00 93.94 87 LEU A C 1
ATOM 717 O O . LEU A 1 87 ? -4.325 2.031 -3.700 1.00 93.94 87 LEU A O 1
ATOM 721 N N . ALA A 1 88 ? -5.405 1.375 -5.557 1.00 94.12 88 ALA A N 1
ATOM 722 C CA . ALA A 1 88 ? -5.692 0.011 -5.101 1.00 94.12 88 ALA A CA 1
ATOM 723 C C . ALA A 1 88 ? -4.418 -0.739 -4.676 1.00 94.12 88 ALA A C 1
ATOM 725 O O . ALA A 1 88 ? -4.361 -1.383 -3.624 1.00 94.12 88 ALA A O 1
ATOM 726 N N . ARG A 1 89 ? -3.345 -0.613 -5.470 1.00 93.81 89 ARG A N 1
ATOM 727 C CA . ARG A 1 89 ? -2.043 -1.216 -5.158 1.00 93.81 89 ARG A CA 1
ATOM 728 C C . ARG A 1 89 ? -1.416 -0.598 -3.914 1.00 93.81 89 ARG A C 1
ATOM 730 O O . ARG A 1 89 ? -0.913 -1.326 -3.059 1.00 93.81 89 ARG A O 1
ATOM 737 N N . GLN A 1 90 ? -1.430 0.729 -3.812 1.00 94.75 90 GLN A N 1
ATOM 738 C CA . GLN A 1 90 ? -0.887 1.447 -2.662 1.00 94.75 90 GLN A CA 1
ATOM 739 C C . GLN A 1 90 ? -1.636 1.086 -1.375 1.00 94.75 90 GLN A C 1
ATOM 741 O O . GLN A 1 90 ? -0.991 0.838 -0.357 1.00 94.75 90 GLN A O 1
ATOM 746 N N . LEU A 1 91 ? -2.963 0.956 -1.450 1.00 94.69 91 LEU A N 1
ATOM 747 C CA . LEU A 1 91 ? -3.839 0.536 -0.361 1.00 94.69 91 LEU A CA 1
ATOM 748 C C . LEU A 1 91 ? -3.455 -0.855 0.164 1.00 94.69 91 LEU A C 1
ATOM 750 O O . LEU A 1 91 ? -3.154 -1.025 1.349 1.00 94.69 91 LEU A O 1
ATOM 754 N N . ALA A 1 92 ? -3.365 -1.840 -0.734 1.00 93.94 92 ALA A N 1
ATOM 755 C CA . ALA A 1 92 ? -2.987 -3.206 -0.382 1.00 93.94 92 ALA A CA 1
ATOM 756 C C . ALA A 1 92 ? -1.550 -3.292 0.174 1.00 93.94 92 ALA A C 1
ATOM 758 O O . ALA A 1 92 ? -1.291 -4.012 1.142 1.00 93.94 92 ALA A O 1
ATOM 759 N N . MET A 1 93 ? -0.601 -2.544 -0.404 1.00 94.31 93 MET A N 1
ATOM 760 C CA . MET A 1 93 ? 0.781 -2.467 0.091 1.00 94.31 93 MET A CA 1
ATOM 761 C C . MET A 1 93 ? 0.862 -1.850 1.490 1.00 94.31 93 MET A C 1
ATOM 763 O O . MET A 1 93 ? 1.580 -2.374 2.346 1.00 94.31 93 MET A O 1
ATOM 767 N N . HIS A 1 94 ? 0.129 -0.760 1.726 1.00 95.56 94 HIS A N 1
ATOM 768 C CA . HIS A 1 94 ? 0.068 -0.086 3.017 1.00 95.56 94 HIS A CA 1
ATOM 769 C C . HIS A 1 94 ? -0.494 -1.018 4.093 1.00 95.56 94 HIS A C 1
ATOM 771 O O . HIS A 1 94 ? 0.168 -1.242 5.106 1.00 95.56 94 HIS A O 1
ATOM 777 N N . TYR A 1 95 ? -1.640 -1.652 3.831 1.00 93.25 95 TYR A N 1
ATOM 778 C CA . TYR A 1 95 ? -2.287 -2.571 4.770 1.00 93.25 95 TYR A CA 1
ATOM 779 C C . TYR A 1 95 ? -1.380 -3.739 5.172 1.00 93.25 95 TYR A C 1
ATOM 781 O O . TYR A 1 95 ? -1.201 -4.043 6.354 1.00 93.25 95 TYR A O 1
ATOM 789 N N . ARG A 1 96 ? -0.729 -4.377 4.191 1.00 92.12 96 ARG A N 1
ATOM 790 C CA . ARG A 1 96 ? 0.224 -5.471 4.443 1.00 92.12 96 ARG A CA 1
ATOM 791 C C . ARG A 1 96 ? 1.419 -5.011 5.274 1.00 92.12 96 ARG A C 1
ATOM 793 O O . ARG A 1 96 ? 1.944 -5.777 6.085 1.00 92.12 96 ARG A O 1
ATOM 800 N N . ARG A 1 97 ? 1.845 -3.756 5.107 1.00 91.94 97 ARG A N 1
ATOM 801 C CA . ARG A 1 97 ? 2.953 -3.184 5.871 1.00 91.94 97 ARG A CA 1
ATOM 802 C C . ARG A 1 97 ? 2.566 -2.831 7.308 1.00 91.94 97 ARG A C 1
ATOM 804 O O . ARG A 1 97 ? 3.391 -3.037 8.195 1.00 91.94 97 ARG A O 1
ATOM 811 N N . THR A 1 98 ? 1.363 -2.313 7.545 1.00 91.31 98 THR A N 1
ATOM 812 C CA . THR A 1 98 ? 0.928 -1.818 8.864 1.00 91.31 98 THR A CA 1
ATOM 813 C C . THR A 1 98 ? 0.255 -2.893 9.713 1.00 91.31 98 THR A C 1
ATOM 815 O O . THR A 1 98 ? 0.600 -3.045 10.885 1.00 91.31 98 THR A O 1
ATOM 818 N N . ARG A 1 99 ? -0.659 -3.679 9.129 1.00 90.00 99 ARG A N 1
ATOM 819 C CA . ARG A 1 99 ? -1.442 -4.703 9.838 1.00 90.00 99 ARG A CA 1
ATOM 820 C C . ARG A 1 99 ? -0.725 -6.048 9.892 1.00 90.00 99 ARG A C 1
ATOM 822 O O . ARG A 1 99 ? -0.489 -6.566 10.978 1.00 90.00 99 ARG A O 1
ATOM 829 N N . VAL A 1 100 ? -0.306 -6.574 8.738 1.00 88.62 100 VAL A N 1
ATOM 830 C CA . VAL A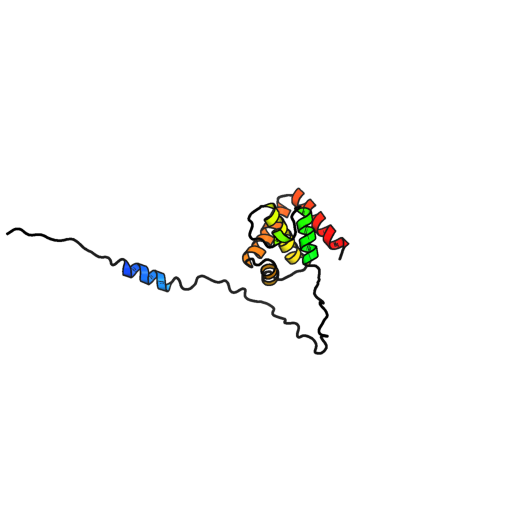 1 100 ? 0.387 -7.881 8.644 1.00 88.62 100 VAL A CA 1
ATOM 831 C C . VAL A 1 100 ? 1.880 -7.768 9.002 1.00 88.62 100 VAL A C 1
ATOM 833 O O . VAL A 1 100 ? 2.524 -8.758 9.340 1.00 88.62 100 VAL A O 1
ATOM 836 N N . LYS A 1 101 ? 2.436 -6.547 8.990 1.00 88.94 101 LYS A N 1
ATOM 837 C CA . LYS A 1 101 ? 3.848 -6.242 9.296 1.00 88.94 101 LYS A CA 1
ATOM 838 C C . LYS A 1 101 ? 4.840 -6.947 8.366 1.00 88.94 101 LYS A C 1
ATOM 840 O O . LYS A 1 101 ? 5.972 -7.246 8.751 1.00 88.94 101 LYS A O 1
ATOM 845 N N . GLU A 1 102 ? 4.452 -7.169 7.113 1.00 88.75 102 GLU A N 1
ATOM 846 C CA . GLU A 1 102 ? 5.344 -7.766 6.123 1.00 88.75 102 GLU A CA 1
ATOM 847 C C . GLU A 1 102 ? 6.510 -6.831 5.761 1.00 88.75 102 GLU A C 1
ATOM 849 O O . GLU A 1 102 ? 6.436 -5.597 5.843 1.00 88.75 102 GLU A O 1
ATOM 854 N N . GLY A 1 103 ? 7.635 -7.430 5.365 1.00 90.44 103 GLY A N 1
ATOM 855 C CA . GLY A 1 103 ? 8.808 -6.686 4.920 1.00 90.44 103 GLY A CA 1
ATOM 856 C C . GLY A 1 103 ? 8.593 -6.047 3.538 1.00 90.44 103 GLY A C 1
ATOM 857 O O . GLY A 1 103 ? 8.001 -6.680 2.662 1.00 90.44 103 GLY A O 1
ATOM 858 N N . PRO A 1 104 ? 9.139 -4.844 3.274 1.00 89.06 104 PRO A N 1
ATOM 859 C CA . PRO A 1 104 ? 8.961 -4.158 1.992 1.00 89.06 104 PRO A CA 1
ATOM 860 C C . PRO A 1 104 ? 9.548 -4.947 0.817 1.00 89.06 104 PRO A C 1
ATOM 862 O O . PRO A 1 104 ? 8.941 -4.974 -0.245 1.00 89.06 104 PRO A O 1
ATOM 865 N N . CYS A 1 105 ? 10.675 -5.645 1.019 1.00 91.50 105 CYS A N 1
ATOM 866 C CA . CYS A 1 105 ? 11.304 -6.502 0.005 1.00 91.50 105 CYS A CA 1
ATOM 867 C C . CYS A 1 105 ? 10.433 -7.767 -0.299 1.00 91.50 105 CYS A C 1
ATOM 869 O O . CYS A 1 105 ? 10.512 -8.302 -1.401 1.00 91.50 105 CYS A O 1
ATOM 871 N N . ALA A 1 106 ? 9.538 -8.208 0.606 1.00 90.38 106 ALA A N 1
ATOM 872 C CA . ALA A 1 106 ? 8.585 -9.304 0.351 1.00 90.38 106 ALA A CA 1
ATOM 873 C C . ALA A 1 106 ? 7.332 -8.829 -0.407 1.00 90.38 106 ALA A C 1
ATOM 875 O O . ALA A 1 106 ? 6.949 -9.437 -1.400 1.00 90.38 106 ALA A O 1
ATOM 876 N N . ILE A 1 107 ? 6.743 -7.703 0.013 1.00 92.38 107 ILE A N 1
ATOM 877 C CA . ILE A 1 107 ? 5.604 -7.075 -0.678 1.00 92.38 107 ILE A CA 1
ATOM 878 C C . ILE A 1 107 ? 6.003 -6.687 -2.112 1.00 92.38 107 ILE A C 1
ATOM 880 O O . ILE A 1 107 ? 5.283 -6.966 -3.064 1.00 92.38 107 ILE A O 1
ATOM 884 N N . SER A 1 108 ? 7.188 -6.091 -2.270 1.00 91.75 108 SER A N 1
ATOM 885 C CA . SER A 1 108 ? 7.778 -5.707 -3.559 1.00 91.75 108 SER A CA 1
ATOM 886 C C . SER A 1 108 ? 7.872 -6.879 -4.542 1.00 91.75 108 SER A C 1
ATOM 888 O O . SER A 1 108 ? 7.525 -6.711 -5.711 1.00 91.75 108 SER A O 1
ATOM 890 N N . ARG A 1 109 ? 8.267 -8.070 -4.069 1.00 91.94 109 ARG A N 1
ATOM 891 C CA . ARG A 1 109 ? 8.342 -9.287 -4.891 1.00 91.94 109 ARG A CA 1
ATOM 892 C C . ARG A 1 109 ? 6.970 -9.729 -5.399 1.00 91.94 109 ARG A C 1
ATOM 894 O O . ARG A 1 109 ? 6.875 -10.140 -6.546 1.00 91.94 109 ARG A O 1
ATOM 901 N N . ASP A 1 110 ? 5.926 -9.611 -4.585 1.00 90.62 110 ASP A N 1
ATOM 902 C CA . ASP A 1 110 ? 4.577 -10.038 -4.982 1.00 90.62 110 ASP A CA 1
ATOM 903 C C . ASP A 1 110 ? 3.976 -9.143 -6.084 1.00 90.62 110 ASP A C 1
ATOM 905 O O . ASP A 1 110 ? 3.164 -9.606 -6.882 1.00 90.62 110 ASP A O 1
ATOM 909 N N . TYR A 1 111 ? 4.396 -7.876 -6.151 1.00 89.69 111 TYR A N 1
ATOM 910 C CA . TYR A 1 111 ? 3.920 -6.894 -7.134 1.00 89.69 111 TYR A CA 1
ATOM 911 C C . TYR A 1 111 ? 4.916 -6.595 -8.264 1.00 89.69 111 TYR A C 1
ATOM 913 O O . TYR A 1 111 ? 4.621 -5.766 -9.120 1.00 89.69 111 TYR A O 1
ATOM 921 N N . ASN A 1 112 ? 6.092 -7.233 -8.281 1.00 90.69 112 ASN A N 1
ATOM 922 C CA . ASN A 1 112 ? 7.173 -6.959 -9.240 1.00 90.69 112 ASN A CA 1
ATOM 923 C C . ASN A 1 112 ? 7.557 -5.461 -9.336 1.00 90.69 112 ASN A C 1
ATOM 925 O O . ASN A 1 112 ? 7.854 -4.948 -10.422 1.00 90.69 112 ASN A O 1
ATOM 929 N N . VAL A 1 113 ? 7.543 -4.756 -8.196 1.00 89.31 113 VAL A N 1
ATOM 930 C CA . VAL A 1 113 ? 7.907 -3.328 -8.068 1.00 89.31 113 VAL A CA 1
ATOM 931 C C . VAL A 1 113 ? 9.162 -3.151 -7.224 1.00 89.31 113 VAL A C 1
ATOM 933 O O . VAL A 1 113 ? 9.509 -4.039 -6.454 1.00 89.31 113 VAL A O 1
ATOM 936 N N . ASP A 1 114 ? 9.815 -1.993 -7.288 1.00 92.38 114 ASP A N 1
ATOM 937 C CA . ASP A 1 114 ? 10.953 -1.688 -6.419 1.00 92.38 114 ASP A CA 1
ATOM 938 C C . ASP A 1 114 ? 10.538 -1.506 -4.948 1.00 92.38 114 ASP A C 1
ATOM 940 O O . ASP A 1 114 ? 9.478 -0.970 -4.621 1.00 92.38 114 ASP A O 1
ATOM 944 N N . HIS A 1 115 ? 11.415 -1.889 -4.016 1.00 89.75 115 HIS A N 1
ATOM 945 C CA . HIS A 1 115 ? 11.178 -1.704 -2.576 1.00 89.75 115 HIS A CA 1
ATOM 946 C C . HIS A 1 115 ? 11.005 -0.222 -2.178 1.00 89.75 115 HIS A C 1
ATOM 948 O O . HIS A 1 115 ? 10.319 0.092 -1.199 1.00 89.75 115 HIS A O 1
ATOM 954 N N . ALA A 1 116 ? 11.610 0.696 -2.944 1.00 93.25 116 ALA A N 1
ATOM 955 C CA . ALA A 1 116 ? 11.431 2.135 -2.782 1.00 93.25 116 ALA A CA 1
ATOM 956 C C . ALA A 1 116 ? 9.983 2.552 -3.085 1.00 93.25 116 ALA A C 1
ATOM 958 O O . ALA A 1 116 ? 9.419 3.359 -2.351 1.00 93.25 116 ALA A O 1
ATOM 959 N N . THR A 1 117 ? 9.348 1.934 -4.086 1.00 92.75 117 THR A N 1
ATOM 960 C CA . THR A 1 117 ? 7.932 2.141 -4.418 1.00 92.75 117 THR A CA 1
ATOM 961 C C . THR A 1 117 ? 7.024 1.712 -3.272 1.00 92.75 117 THR A C 1
ATOM 963 O O . THR A 1 117 ? 6.078 2.422 -2.957 1.00 92.75 117 THR A O 1
ATOM 966 N N . VAL A 1 118 ? 7.339 0.606 -2.588 1.00 93.75 118 VAL A N 1
ATOM 967 C CA . VAL A 1 118 ? 6.570 0.162 -1.409 1.00 93.75 118 VAL A CA 1
ATOM 968 C C . VAL A 1 118 ? 6.693 1.171 -0.267 1.00 93.75 118 VAL A C 1
ATOM 970 O O . VAL A 1 118 ? 5.702 1.534 0.359 1.00 93.75 118 VAL A O 1
ATOM 973 N N . THR A 1 119 ? 7.903 1.674 -0.018 1.00 94.50 119 THR A N 1
ATOM 974 C CA . THR A 1 119 ? 8.120 2.725 0.989 1.00 94.50 119 THR A CA 1
ATOM 975 C C . THR A 1 119 ? 7.359 4.004 0.637 1.00 94.50 119 THR A C 1
ATOM 977 O O . THR A 1 119 ? 6.765 4.627 1.514 1.00 94.50 119 THR A O 1
ATOM 980 N N . HIS A 1 120 ? 7.363 4.389 -0.640 1.00 93.69 120 HIS A N 1
ATOM 981 C CA . HIS A 1 120 ? 6.624 5.549 -1.121 1.00 93.69 120 HIS A CA 1
ATOM 982 C C . HIS A 1 120 ? 5.115 5.358 -0.953 1.00 93.69 120 HIS A C 1
ATOM 984 O O . HIS A 1 120 ? 4.461 6.247 -0.426 1.00 93.69 120 HIS A O 1
ATOM 990 N N . ALA A 1 121 ? 4.575 4.193 -1.321 1.00 94.94 121 ALA A N 1
ATOM 991 C CA . ALA A 1 121 ? 3.157 3.872 -1.174 1.00 94.94 121 ALA A CA 1
ATOM 992 C C . ALA A 1 121 ? 2.671 4.060 0.268 1.00 94.94 121 ALA A C 1
ATOM 994 O O . ALA A 1 121 ? 1.654 4.704 0.495 1.00 94.94 121 ALA A O 1
ATOM 995 N N . VAL A 1 122 ? 3.438 3.570 1.247 1.00 95.50 122 VAL A N 1
ATOM 996 C CA . VAL A 1 122 ? 3.093 3.711 2.670 1.00 95.50 122 VAL A CA 1
ATOM 997 C C . VAL A 1 122 ? 3.019 5.182 3.083 1.00 95.50 122 VAL A C 1
ATOM 999 O O . VAL A 1 122 ? 2.074 5.580 3.752 1.00 95.50 122 VAL A O 1
ATOM 1002 N N . LYS A 1 123 ? 3.985 6.001 2.653 1.00 96.00 123 LYS A N 1
ATOM 1003 C CA . LYS A 1 123 ? 3.983 7.442 2.938 1.00 96.00 123 LYS A CA 1
ATOM 1004 C C . LYS A 1 123 ? 2.814 8.155 2.264 1.00 96.00 123 LYS A C 1
ATOM 1006 O O . LYS A 1 123 ? 2.164 8.971 2.898 1.00 96.00 123 LYS A O 1
ATOM 1011 N N . THR A 1 124 ? 2.539 7.841 0.998 1.00 95.94 124 THR A N 1
ATOM 1012 C CA . THR A 1 124 ? 1.428 8.444 0.252 1.00 95.94 124 THR A CA 1
ATOM 1013 C C . THR A 1 124 ? 0.092 8.155 0.924 1.00 95.94 124 THR A C 1
ATOM 1015 O O . THR A 1 124 ? -0.673 9.086 1.126 1.00 95.94 124 THR A O 1
ATOM 1018 N N . ILE A 1 125 ? -0.165 6.905 1.324 1.00 96.44 125 ILE A N 1
ATOM 1019 C CA . IL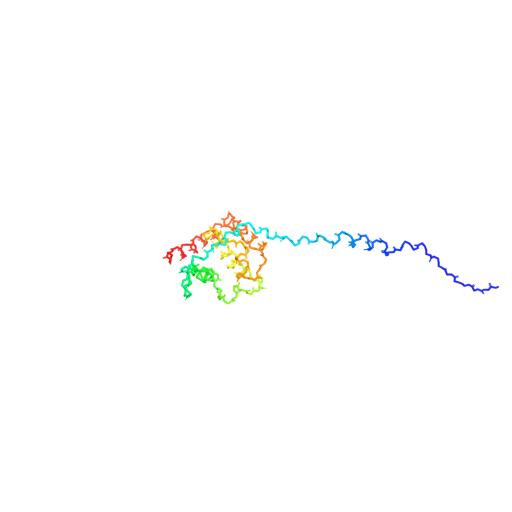E A 1 125 ? -1.410 6.551 2.017 1.00 96.44 125 ILE A CA 1
ATOM 1020 C C . ILE A 1 125 ? -1.503 7.253 3.375 1.00 96.44 125 ILE A C 1
ATOM 1022 O O . ILE A 1 125 ? -2.543 7.829 3.658 1.00 96.44 125 ILE A O 1
ATOM 1026 N N . ASN A 1 126 ? -0.429 7.294 4.172 1.00 96.38 126 ASN A N 1
ATOM 1027 C CA . ASN A 1 126 ? -0.438 8.036 5.441 1.00 96.38 126 ASN A CA 1
ATOM 1028 C C . ASN A 1 126 ? -0.795 9.513 5.240 1.00 96.38 126 ASN A C 1
ATOM 1030 O O . ASN A 1 126 ? -1.664 10.032 5.929 1.00 96.38 126 ASN A O 1
ATOM 1034 N N . ASN A 1 127 ? -0.191 10.163 4.244 1.00 96.56 127 ASN A N 1
ATOM 1035 C CA . ASN A 1 127 ? -0.501 11.554 3.930 1.00 96.56 127 ASN A CA 1
ATOM 1036 C C . ASN A 1 127 ? -1.961 11.724 3.484 1.00 96.56 127 ASN A C 1
ATOM 1038 O O . ASN A 1 127 ? -2.608 12.691 3.866 1.00 96.56 127 ASN A O 1
ATOM 1042 N N . LEU A 1 128 ? -2.493 10.797 2.679 1.00 95.00 128 LEU A N 1
ATOM 1043 C CA . LEU A 1 128 ? -3.892 10.847 2.243 1.00 95.00 128 LEU A CA 1
ATOM 1044 C C . LEU A 1 128 ? -4.863 10.668 3.415 1.00 95.00 128 LEU A C 1
ATOM 1046 O O . LEU A 1 128 ? -5.880 11.348 3.449 1.00 95.00 128 LEU A O 1
ATOM 1050 N N . LEU A 1 129 ? -4.532 9.816 4.389 1.00 95.62 129 LEU A N 1
ATOM 1051 C CA . LEU A 1 129 ? -5.321 9.646 5.614 1.00 95.62 129 LEU A CA 1
ATOM 1052 C C . LEU A 1 129 ? -5.319 10.902 6.496 1.00 95.62 129 LEU A C 1
ATOM 1054 O O . LEU A 1 129 ? -6.304 11.169 7.177 1.00 95.62 129 LEU A O 1
ATOM 1058 N N . GLU A 1 130 ? -4.223 11.663 6.497 1.00 95.44 130 GLU A N 1
ATOM 1059 C CA . GLU A 1 130 ? -4.105 12.910 7.262 1.00 95.44 130 GLU A CA 1
ATOM 1060 C C . GLU A 1 130 ? -4.804 14.093 6.575 1.00 95.44 130 GLU A C 1
ATOM 1062 O O . GLU A 1 130 ? -5.412 14.928 7.244 1.00 95.44 130 GLU A O 1
ATOM 1067 N N . VAL A 1 131 ? -4.714 14.177 5.244 1.00 96.81 131 VAL A N 1
ATOM 1068 C CA . VAL A 1 131 ? -5.212 15.322 4.465 1.00 96.81 131 VAL A CA 1
ATOM 1069 C C . VAL A 1 131 ? -6.692 15.180 4.105 1.00 96.81 131 VAL A C 1
ATOM 1071 O O . VAL A 1 131 ? -7.425 16.167 4.171 1.00 96.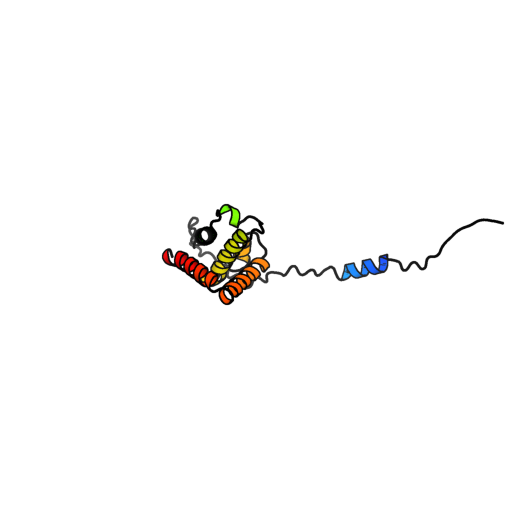81 131 VAL A O 1
ATOM 1074 N N . ASP A 1 132 ? -7.146 13.982 3.726 1.00 95.50 132 ASP A N 1
ATOM 1075 C CA . ASP A 1 132 ? -8.510 13.748 3.246 1.00 95.50 132 ASP A CA 1
ATOM 1076 C C . ASP A 1 132 ? -9.303 12.830 4.189 1.00 95.50 132 ASP A C 1
ATOM 1078 O O . ASP A 1 132 ? -9.092 11.617 4.273 1.00 95.50 132 ASP A O 1
ATOM 1082 N N . LYS A 1 133 ? -10.292 13.421 4.868 1.00 94.56 133 LYS A N 1
ATOM 1083 C CA . LYS A 1 133 ? -11.187 12.709 5.789 1.00 94.56 133 LYS A CA 1
ATOM 1084 C C . LYS A 1 133 ? -12.065 11.674 5.082 1.00 94.56 133 LYS A C 1
ATOM 1086 O O . LYS A 1 133 ? -12.315 10.618 5.653 1.00 94.56 133 LYS A O 1
ATOM 1091 N N . ARG A 1 134 ? -12.495 11.935 3.842 1.00 93.62 134 ARG A N 1
ATOM 1092 C CA . ARG A 1 134 ? -13.336 10.993 3.078 1.00 93.62 134 ARG A CA 1
ATOM 1093 C C . ARG A 1 134 ? -12.546 9.747 2.708 1.00 93.62 134 ARG A C 1
ATOM 1095 O O . ARG A 1 134 ? -13.047 8.625 2.780 1.00 93.62 134 ARG A O 1
ATOM 1102 N N . PHE A 1 135 ? -11.278 9.946 2.356 1.00 93.62 135 PHE A N 1
ATOM 1103 C CA . PHE A 1 135 ? -10.364 8.840 2.123 1.00 93.62 135 PHE A CA 1
ATOM 1104 C C . PHE A 1 135 ? -10.123 8.032 3.404 1.00 93.62 135 PHE A C 1
ATOM 1106 O O . PHE A 1 135 ? -10.104 6.805 3.351 1.00 93.62 135 PHE A O 1
ATOM 1113 N N . ALA A 1 136 ? -9.998 8.692 4.559 1.00 94.25 136 ALA A N 1
ATOM 1114 C CA . ALA A 1 136 ? -9.862 8.009 5.844 1.00 94.25 136 ALA A CA 1
ATOM 1115 C C . ALA A 1 136 ? -11.086 7.149 6.204 1.00 94.25 136 ALA A C 1
ATOM 1117 O O . ALA A 1 136 ? -10.912 6.020 6.666 1.00 94.25 136 ALA A O 1
ATOM 1118 N N . GLU A 1 137 ? -12.302 7.632 5.943 1.00 94.88 137 GLU A N 1
ATOM 1119 C CA . GLU A 1 137 ? -13.541 6.854 6.103 1.00 94.88 137 GLU A CA 1
ATOM 1120 C C . GLU A 1 137 ? -13.544 5.624 5.182 1.00 94.88 137 GLU A C 1
ATOM 1122 O O . GLU A 1 137 ? -13.687 4.496 5.657 1.00 94.88 137 GLU A O 1
ATOM 1127 N N . THR A 1 138 ? -13.247 5.818 3.893 1.00 92.44 138 THR A N 1
ATOM 1128 C CA . THR A 1 138 ? -13.145 4.726 2.903 1.00 92.44 138 THR A CA 1
ATOM 1129 C C . THR A 1 138 ? -12.089 3.688 3.314 1.00 92.44 138 THR A C 1
ATOM 1131 O O . THR A 1 138 ? -12.289 2.476 3.225 1.00 92.44 138 THR A O 1
ATOM 1134 N N . TYR A 1 139 ? -10.942 4.146 3.822 1.00 94.12 139 TYR A N 1
ATOM 1135 C CA . TYR A 1 139 ? -9.878 3.276 4.315 1.00 94.12 139 TYR A CA 1
ATOM 1136 C C . TYR A 1 139 ? -10.311 2.490 5.562 1.00 94.12 139 TYR A C 1
ATOM 1138 O O . TYR A 1 139 ? -9.991 1.307 5.687 1.00 94.12 139 TYR A O 1
ATOM 1146 N N . ALA A 1 140 ? -11.051 3.113 6.480 1.00 93.12 140 ALA A N 1
ATOM 1147 C CA . ALA A 1 140 ? -11.581 2.441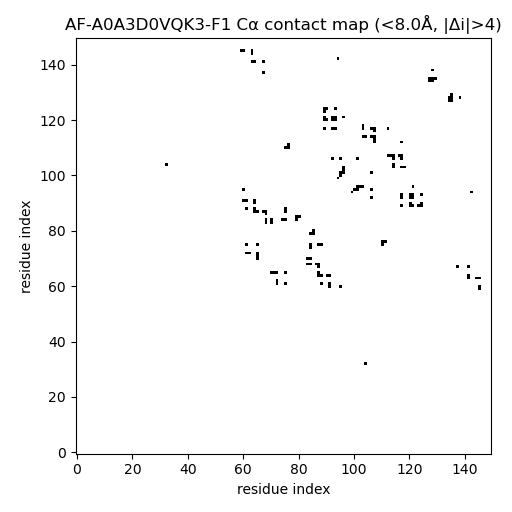 7.662 1.00 93.12 140 ALA A CA 1
ATOM 1148 C C . ALA A 1 140 ? -12.603 1.356 7.287 1.00 93.12 140 ALA A C 1
ATOM 1150 O O . ALA A 1 140 ? -12.558 0.256 7.845 1.00 93.12 140 ALA A O 1
ATOM 1151 N N . GLU A 1 141 ? -13.472 1.620 6.309 1.00 92.00 141 GLU A N 1
ATOM 1152 C CA . GLU A 1 141 ? -14.377 0.616 5.744 1.00 92.00 141 GLU A CA 1
ATOM 1153 C C . GLU A 1 141 ? -13.595 -0.562 5.164 1.00 92.00 141 GLU A C 1
ATOM 1155 O O . GLU A 1 141 ? -13.835 -1.711 5.541 1.00 92.00 141 GLU A O 1
ATOM 1160 N N . PHE A 1 142 ? -12.592 -0.287 4.327 1.00 91.25 142 PHE A N 1
ATOM 1161 C CA . PHE A 1 142 ? -11.687 -1.302 3.790 1.00 91.25 142 PHE A CA 1
ATOM 1162 C C . PHE A 1 142 ? -11.042 -2.163 4.890 1.00 91.25 142 PHE A C 1
ATOM 1164 O O . PHE A 1 142 ? -11.048 -3.394 4.800 1.00 91.25 142 PHE A O 1
ATOM 1171 N N . GLU A 1 143 ? -10.523 -1.548 5.955 1.00 90.44 143 GLU A N 1
ATOM 1172 C CA . GLU A 1 143 ? -9.932 -2.291 7.070 1.00 90.44 143 GLU A CA 1
ATOM 1173 C C . GLU A 1 143 ? -10.956 -3.146 7.821 1.00 90.44 143 GLU A C 1
ATOM 1175 O O . GLU A 1 143 ? -10.645 -4.275 8.212 1.00 90.44 143 GLU A O 1
ATOM 1180 N N . ASN A 1 144 ? -12.171 -2.638 8.024 1.00 89.75 144 ASN A N 1
ATOM 1181 C CA . ASN A 1 144 ? -13.241 -3.379 8.688 1.00 89.75 144 ASN A CA 1
ATOM 1182 C C . ASN A 1 144 ? -13.648 -4.611 7.877 1.00 89.75 144 ASN A C 1
ATOM 1184 O O . ASN A 1 144 ? -13.807 -5.690 8.448 1.00 89.75 144 ASN A O 1
ATOM 1188 N N . ARG A 1 145 ? -13.711 -4.502 6.545 1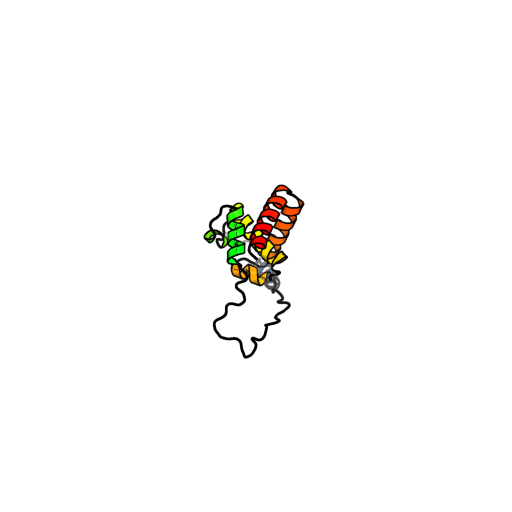.00 86.19 145 ARG A N 1
ATOM 1189 C CA . ARG A 1 145 ? -14.000 -5.644 5.661 1.00 86.19 145 ARG A CA 1
ATOM 1190 C C . ARG A 1 145 ? -12.977 -6.768 5.799 1.00 86.19 145 ARG A C 1
ATOM 1192 O O . ARG A 1 145 ? -13.345 -7.938 5.701 1.00 86.19 145 ARG A O 1
ATOM 1199 N N . ILE A 1 146 ? -11.710 -6.428 6.046 1.00 85.56 146 ILE A N 1
ATOM 1200 C CA . ILE A 1 146 ? -10.660 -7.432 6.236 1.00 85.56 146 ILE A CA 1
ATOM 1201 C C . ILE A 1 146 ? -10.747 -8.069 7.627 1.00 85.56 146 ILE A C 1
ATOM 1203 O O . ILE A 1 146 ? -10.620 -9.286 7.733 1.00 85.56 146 ILE A O 1
ATOM 1207 N N . LYS A 1 147 ? -11.008 -7.277 8.676 1.00 79.38 147 LYS A N 1
ATOM 1208 C CA . LYS A 1 147 ? -11.129 -7.772 10.061 1.00 79.38 147 LYS A CA 1
ATOM 1209 C C . LYS A 1 147 ? -12.318 -8.707 10.269 1.00 79.38 147 LYS A C 1
ATOM 1211 O O . LYS A 1 147 ? -12.187 -9.677 10.994 1.00 79.38 147 LYS A O 1
ATOM 1216 N N . VAL A 1 148 ? -13.463 -8.434 9.639 1.00 71.50 148 VAL A N 1
ATOM 1217 C CA . VAL A 1 148 ? -14.692 -9.239 9.814 1.00 71.50 148 VAL A CA 1
ATOM 1218 C C . VAL A 1 148 ? -14.515 -10.695 9.355 1.00 71.50 148 VAL A C 1
ATOM 1220 O O . VAL A 1 148 ? -15.263 -11.568 9.780 1.00 71.50 148 VAL A O 1
ATOM 1223 N N . ARG A 1 149 ? -13.537 -10.973 8.487 1.00 56.47 149 ARG A N 1
ATOM 1224 C CA . ARG A 1 149 ? -13.288 -12.306 7.915 1.00 56.47 149 ARG A CA 1
ATOM 1225 C C . ARG A 1 149 ? -12.016 -12.982 8.443 1.00 56.47 149 ARG A C 1
ATOM 1227 O O . ARG A 1 149 ? -11.621 -14.006 7.884 1.00 56.47 149 ARG A O 1
ATOM 1234 N N . GLN A 1 150 ? -11.356 -12.391 9.441 1.00 54.47 150 GLN A N 1
ATOM 1235 C CA . GLN A 1 150 ? -10.095 -12.859 10.024 1.00 54.47 150 GLN A CA 1
ATOM 1236 C C . GLN A 1 150 ? -10.326 -13.427 11.423 1.00 54.47 150 GLN A C 1
ATOM 1238 O O . GLN A 1 150 ? -9.665 -14.442 11.731 1.00 54.47 150 GLN A O 1
#

Nearest PDB structures (foldseek):
  3pvv-assembly2_B  TM=9.369E-01  e=6.088E-05  Mycobacterium tuberculosis H37Ra
  1j1v-assembly1_A  TM=9.406E-01  e=7.594E-04  Escherichia coli
  8btg-assembly1_A  TM=8.655E-01  e=4.635E-04  Bacillus subtilis
  8btg-assembly1_B  TM=8.753E-01  e=8.952E-04  Bacillus subtilis
  1l8q-assembly1_A  TM=8.825E-01  e=4.165E-02  Aquifex aeolicus

Sequence (150 aa):
MDQQRTQSTRRYTTRARYLRYRRHAGRISRGFCKHNNKRKMKASAYAIPGLPEKLLNKEFINAAACEQTQIPISMLRDKTRVHEIVLARQLAMHYRRTRVKEGPCAISRDYNVDHATVTHAVKTINNLLEVDKRFAETYAEFENRIKVRQ

Radius of gyration: 26.39 Å; Cα contacts (8 Å, |Δi|>4): 85; chains: 1; bounding box: 69×64×67 Å

Solvent-accessible surface area (backbone atoms only — not comparable to full-atom values): 9398 Å² total; per-residue (Å²): 139,88,82,81,88,77,76,90,74,91,68,77,57,73,65,68,61,57,60,58,52,64,74,68,71,79,69,80,75,73,74,70,79,75,78,81,78,83,72,70,75,72,73,58,99,77,67,69,91,84,70,76,90,74,75,76,49,64,66,56,48,46,48,55,28,19,62,78,56,74,46,66,72,77,57,61,61,52,98,63,83,51,63,58,56,45,48,29,42,29,51,36,53,30,47,40,43,70,74,73,56,52,54,49,70,59,57,16,61,78,48,76,47,56,45,66,55,46,56,47,28,38,52,52,51,54,50,42,46,73,73,33,67,68,54,34,52,55,49,50,51,51,51,48,63,55,58,79,78,107